Protein AF-A0A0G9H2M5-F1 (afdb_monomer_lite)

Organism: NCBI:txid1440762

Structure (mmCIF, N/CA/C/O backbone):
data_AF-A0A0G9H2M5-F1
#
_entry.id   AF-A0A0G9H2M5-F1
#
loop_
_atom_site.group_PDB
_atom_site.id
_atom_site.type_symbol
_atom_site.label_atom_id
_atom_site.label_alt_id
_atom_site.label_comp_id
_atom_site.label_asym_id
_atom_site.label_entity_id
_atom_site.label_seq_id
_atom_site.pdbx_PDB_ins_code
_atom_site.Cartn_x
_atom_site.Cartn_y
_atom_site.Cartn_z
_atom_site.occupancy
_atom_site.B_iso_or_equiv
_atom_site.auth_seq_id
_atom_site.auth_comp_id
_atom_site.auth_asym_id
_atom_site.auth_atom_id
_atom_site.pdbx_PDB_model_num
ATOM 1 N N . MET A 1 1 ? 2.509 -12.734 -0.613 1.00 55.75 1 MET A N 1
ATOM 2 C CA . MET A 1 1 ? 2.314 -11.968 0.635 1.00 55.75 1 MET A CA 1
ATOM 3 C C . MET A 1 1 ? 1.382 -12.796 1.493 1.00 55.75 1 MET A C 1
ATOM 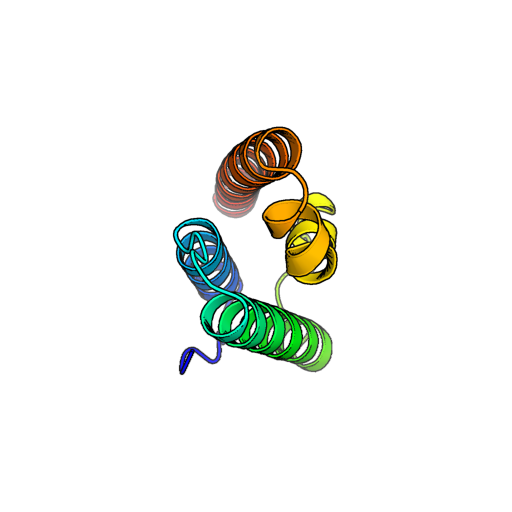5 O O . MET A 1 1 ? 0.237 -12.967 1.100 1.00 55.75 1 MET A O 1
ATOM 9 N N . ASP A 1 2 ? 1.898 -13.369 2.578 1.00 62.56 2 ASP A N 1
ATOM 10 C CA . ASP A 1 2 ? 1.157 -14.315 3.430 1.00 62.56 2 ASP A CA 1
ATOM 11 C C . ASP A 1 2 ? 0.466 -13.638 4.623 1.00 62.56 2 ASP A C 1
ATOM 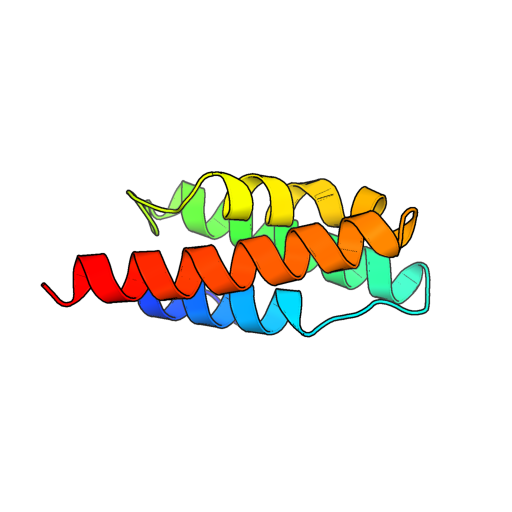13 O O . ASP A 1 2 ? -0.115 -14.299 5.481 1.00 62.56 2 ASP A O 1
ATOM 17 N N . VAL A 1 3 ? 0.497 -12.304 4.680 1.00 65.25 3 VAL A N 1
ATOM 18 C CA . VAL A 1 3 ? -0.111 -11.531 5.762 1.00 65.25 3 VAL A CA 1
ATOM 19 C C . VAL A 1 3 ? -1.592 -11.313 5.456 1.00 65.25 3 VAL A C 1
ATOM 21 O O . VAL A 1 3 ? -1.948 -10.596 4.523 1.00 65.25 3 VAL A O 1
ATOM 24 N N . LYS A 1 4 ? -2.462 -11.934 6.259 1.00 87.31 4 LYS A N 1
ATOM 25 C CA . LYS A 1 4 ? -3.905 -11.656 6.308 1.00 87.31 4 LYS A CA 1
ATOM 26 C C . LYS A 1 4 ? -4.186 -10.761 7.516 1.00 87.31 4 LYS A C 1
ATOM 28 O O . LYS A 1 4 ? -4.388 -11.302 8.608 1.00 87.31 4 LYS A O 1
ATOM 33 N N . PRO A 1 5 ? -4.155 -9.426 7.367 1.00 93.00 5 PRO A N 1
ATOM 34 C CA . PRO A 1 5 ? -4.309 -8.530 8.504 1.00 93.00 5 PRO A CA 1
ATOM 35 C C . PRO A 1 5 ? -5.670 -8.736 9.176 1.00 93.00 5 PRO A C 1
ATOM 37 O O . PRO A 1 5 ? -6.680 -8.922 8.512 1.00 93.00 5 PRO A O 1
ATOM 40 N N . GLN A 1 6 ? -5.691 -8.729 10.500 1.00 94.62 6 GLN A N 1
ATOM 41 C CA . GLN A 1 6 ? -6.879 -8.878 11.346 1.00 94.62 6 GLN A CA 1
ATOM 42 C C . GLN A 1 6 ? -7.246 -7.567 12.049 1.00 94.62 6 GLN A C 1
ATOM 44 O O . GLN A 1 6 ? -8.312 -7.457 12.643 1.00 94.62 6 GLN A O 1
ATOM 49 N N . THR A 1 7 ? -6.356 -6.575 12.008 1.00 94.25 7 THR A N 1
ATOM 50 C CA . THR A 1 7 ? -6.539 -5.274 12.655 1.00 94.25 7 THR A CA 1
ATOM 51 C C . THR A 1 7 ? -6.129 -4.148 11.718 1.00 94.25 7 THR A C 1
ATOM 53 O O . THR A 1 7 ? -5.336 -4.348 10.793 1.00 94.25 7 THR A O 1
ATOM 56 N N . THR A 1 8 ? -6.613 -2.936 11.984 1.00 93.75 8 THR A N 1
ATOM 57 C CA . THR A 1 8 ? -6.227 -1.745 11.219 1.00 93.75 8 THR A CA 1
ATOM 58 C C . THR A 1 8 ? -4.722 -1.466 11.280 1.00 93.75 8 THR A C 1
ATOM 60 O O . THR A 1 8 ? -4.104 -1.147 10.267 1.00 93.75 8 THR A O 1
ATOM 63 N N . SER A 1 9 ? -4.089 -1.687 12.436 1.00 94.19 9 SER A N 1
ATOM 64 C CA . SER A 1 9 ? -2.631 -1.572 12.576 1.00 94.19 9 SER A CA 1
ATOM 65 C C . SER A 1 9 ? -1.883 -2.554 11.659 1.00 94.19 9 SER A C 1
ATOM 67 O O . SER A 1 9 ? -0.930 -2.174 10.977 1.00 94.19 9 SER A O 1
ATOM 69 N N . GLN A 1 10 ? -2.370 -3.795 11.540 1.00 95.44 10 GLN A N 1
ATOM 70 C CA . GLN A 1 10 ? -1.803 -4.771 10.605 1.00 95.44 10 GLN A CA 1
ATOM 71 C C . GLN A 1 10 ? -2.054 -4.397 9.138 1.00 95.44 10 GLN A C 1
ATOM 73 O O . GLN A 1 10 ? -1.196 -4.657 8.296 1.00 95.44 10 GLN A O 1
ATOM 78 N N . VAL A 1 11 ? -3.183 -3.753 8.819 1.00 95.81 11 VAL A N 1
ATOM 79 C CA . VAL A 1 11 ? -3.419 -3.183 7.480 1.00 95.81 11 VAL A CA 1
ATOM 80 C C . VAL A 1 11 ? -2.367 -2.120 7.159 1.00 95.81 11 VAL A C 1
ATOM 82 O O . VAL A 1 11 ? -1.749 -2.185 6.097 1.00 95.81 11 VAL A O 1
ATOM 85 N N . ARG A 1 12 ? -2.094 -1.188 8.082 1.00 95.81 12 ARG A N 1
ATOM 86 C CA . ARG A 1 12 ? -1.039 -0.176 7.898 1.00 95.81 12 ARG A CA 1
ATOM 87 C C . ARG 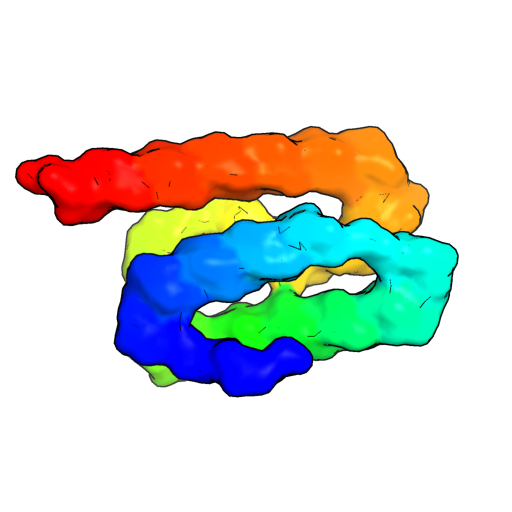A 1 12 ? 0.335 -0.812 7.697 1.00 95.81 12 ARG A C 1
ATOM 89 O O . ARG A 1 12 ? 1.064 -0.398 6.800 1.00 95.81 12 ARG A O 1
ATOM 96 N N . ALA A 1 13 ? 0.684 -1.825 8.490 1.00 95.94 13 ALA A N 1
ATOM 97 C CA . ALA A 1 13 ? 1.945 -2.550 8.334 1.00 95.94 13 ALA A CA 1
ATOM 98 C C . ALA A 1 13 ? 2.059 -3.204 6.945 1.00 95.94 13 ALA A C 1
ATOM 100 O O . ALA A 1 13 ? 3.051 -2.994 6.250 1.00 95.94 13 ALA A O 1
ATOM 101 N N . ALA A 1 14 ? 1.010 -3.897 6.491 1.00 96.38 14 ALA A N 1
ATOM 102 C CA . ALA A 1 14 ? 0.982 -4.522 5.169 1.00 96.38 14 ALA A CA 1
ATOM 103 C C . ALA A 1 14 ? 1.091 -3.497 4.022 1.00 96.38 14 ALA A C 1
ATOM 105 O O . ALA A 1 14 ? 1.762 -3.749 3.020 1.00 96.38 14 ALA A O 1
ATOM 106 N N . LEU A 1 15 ? 0.475 -2.318 4.168 1.00 96.94 15 LEU A N 1
ATOM 107 C CA . LEU A 1 15 ? 0.611 -1.220 3.206 1.00 96.94 15 LEU A CA 1
ATOM 108 C C . LEU A 1 15 ? 2.044 -0.676 3.156 1.00 96.94 15 LEU A C 1
ATOM 110 O O . LEU A 1 15 ? 2.566 -0.465 2.063 1.00 96.94 15 LEU A O 1
ATOM 114 N N . ARG A 1 16 ? 2.709 -0.510 4.308 1.00 97.25 16 ARG A N 1
ATOM 115 C CA . ARG A 1 16 ? 4.125 -0.103 4.367 1.00 97.25 16 ARG A CA 1
ATOM 116 C C . ARG A 1 16 ? 5.046 -1.154 3.737 1.00 97.25 16 ARG A C 1
ATOM 118 O O . ARG A 1 16 ? 5.946 -0.804 2.979 1.00 97.25 16 ARG A O 1
ATOM 125 N N . GLU A 1 17 ? 4.791 -2.439 3.973 1.00 95.81 17 GLU A N 1
ATOM 126 C CA . GLU A 1 17 ? 5.536 -3.528 3.327 1.00 95.81 17 GLU A CA 1
ATOM 127 C C . GLU A 1 17 ? 5.353 -3.543 1.805 1.00 95.81 17 GLU A C 1
ATOM 129 O O . GLU A 1 17 ? 6.308 -3.791 1.069 1.00 95.81 17 GLU A O 1
ATOM 134 N N . LEU A 1 18 ? 4.141 -3.277 1.310 1.00 95.31 18 LEU A N 1
ATOM 135 C CA . LEU A 1 18 ? 3.896 -3.117 -0.124 1.00 95.31 18 LEU A CA 1
ATOM 136 C C . LEU A 1 18 ? 4.611 -1.891 -0.696 1.00 95.31 18 LEU A C 1
ATOM 138 O O . LEU A 1 18 ? 5.189 -1.988 -1.773 1.00 95.31 18 LEU A O 1
ATOM 142 N N . ALA A 1 19 ? 4.586 -0.763 0.014 1.00 95.50 19 ALA A N 1
ATOM 143 C CA . ALA A 1 19 ? 5.256 0.479 -0.371 1.00 95.50 19 ALA A CA 1
ATOM 144 C C . ALA A 1 19 ? 6.778 0.320 -0.502 1.00 95.50 19 ALA A C 1
ATOM 146 O O . ALA A 1 19 ? 7.397 0.939 -1.365 1.00 95.50 19 ALA A O 1
ATOM 147 N N . ALA A 1 20 ? 7.380 -0.556 0.305 1.00 94.94 20 ALA A N 1
ATOM 148 C CA . ALA A 1 20 ? 8.801 -0.875 0.216 1.00 94.94 20 ALA A CA 1
ATOM 149 C C . ALA A 1 20 ? 9.171 -1.695 -1.038 1.00 94.94 20 ALA A C 1
ATOM 151 O O . ALA A 1 20 ? 10.347 -1.770 -1.397 1.00 94.94 20 ALA A O 1
ATOM 152 N N . LYS A 1 21 ? 8.198 -2.316 -1.722 1.00 92.56 21 LYS A N 1
ATOM 153 C CA . LYS A 1 21 ? 8.454 -3.136 -2.914 1.00 92.56 21 LYS A CA 1
ATOM 154 C C . LYS A 1 21 ? 8.516 -2.266 -4.163 1.00 92.56 21 LYS A C 1
ATOM 156 O O . LYS A 1 21 ? 7.513 -1.700 -4.591 1.00 92.56 21 LYS A O 1
ATOM 161 N N . ARG A 1 22 ? 9.689 -2.235 -4.796 1.00 88.69 22 ARG A N 1
ATOM 162 C CA . ARG A 1 22 ? 9.903 -1.627 -6.115 1.00 88.69 22 ARG A CA 1
ATOM 163 C C . ARG A 1 22 ? 10.139 -2.736 -7.140 1.00 88.69 22 ARG A C 1
ATOM 165 O O . ARG A 1 22 ? 11.258 -3.240 -7.193 1.00 88.69 22 ARG A O 1
ATOM 172 N N . PRO A 1 23 ? 9.111 -3.159 -7.898 1.00 92.38 23 PRO A N 1
ATOM 173 C CA . PRO A 1 23 ? 9.283 -4.226 -8.874 1.00 92.38 23 PRO A CA 1
ATOM 174 C C . PRO A 1 23 ? 10.243 -3.779 -9.984 1.00 92.38 23 PRO A C 1
ATOM 176 O O . PRO A 1 23 ? 10.047 -2.724 -10.585 1.00 92.38 23 PRO A O 1
ATOM 179 N N . ALA A 1 24 ? 11.268 -4.583 -10.257 1.00 92.62 24 ALA A N 1
ATOM 180 C CA . ALA A 1 24 ? 12.245 -4.358 -11.325 1.00 92.62 24 ALA A CA 1
ATOM 181 C C . ALA A 1 24 ? 11.886 -5.106 -12.621 1.00 92.62 24 ALA A C 1
ATOM 183 O O . ALA A 1 24 ? 12.454 -4.842 -13.680 1.00 92.62 24 ALA A O 1
ATOM 184 N N . SER A 1 25 ? 10.921 -6.025 -12.556 1.00 95.75 25 SER A N 1
ATOM 185 C CA . SER A 1 25 ? 10.466 -6.842 -13.680 1.00 95.75 25 SER A CA 1
ATOM 186 C C . SER A 1 25 ? 8.940 -6.929 -13.741 1.00 95.75 25 SER A C 1
ATOM 188 O O . SER A 1 25 ? 8.238 -6.638 -12.770 1.00 95.75 25 SER A O 1
ATOM 190 N N . VAL A 1 26 ? 8.422 -7.360 -14.892 1.00 95.19 26 VAL A N 1
ATOM 191 C CA . VAL A 1 26 ? 6.983 -7.596 -15.092 1.00 95.19 26 VAL A CA 1
ATOM 192 C C . VAL A 1 26 ? 6.470 -8.718 -14.182 1.00 95.19 26 VAL A C 1
ATOM 194 O O . VAL A 1 26 ? 5.364 -8.617 -13.655 1.00 95.19 26 VAL A O 1
ATOM 197 N N . ASP A 1 27 ? 7.282 -9.746 -13.929 1.00 96.44 27 ASP A N 1
ATOM 198 C CA . ASP A 1 27 ? 6.918 -10.844 -13.027 1.00 96.44 27 ASP A CA 1
ATOM 199 C C . ASP A 1 27 ? 6.808 -10.365 -11.5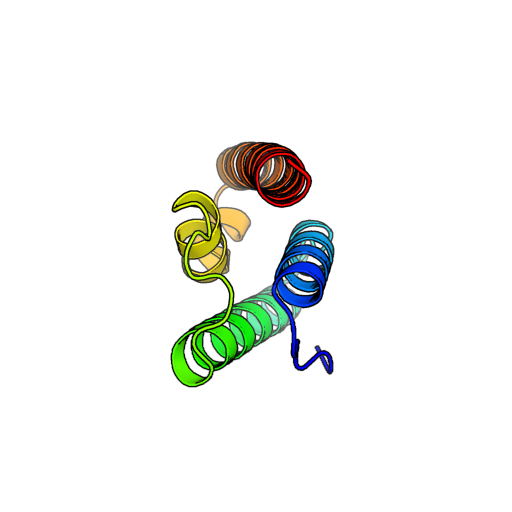72 1.00 96.44 27 ASP A C 1
ATOM 201 O O . ASP A 1 27 ? 5.856 -10.696 -10.858 1.00 96.44 27 ASP A O 1
ATOM 205 N N . GLU A 1 28 ? 7.744 -9.519 -11.133 1.00 95.31 28 GLU A N 1
ATOM 206 C CA . GLU A 1 28 ? 7.672 -8.881 -9.816 1.00 95.31 28 GLU A CA 1
ATOM 207 C C . GLU A 1 28 ? 6.478 -7.930 -9.711 1.00 95.31 28 GLU A C 1
ATOM 209 O O . GLU A 1 28 ? 5.788 -7.922 -8.687 1.00 95.31 28 GLU A O 1
ATOM 214 N N . LEU A 1 29 ? 6.184 -7.167 -10.771 1.00 96.31 29 LEU A N 1
ATOM 215 C CA . LEU A 1 29 ? 4.992 -6.325 -10.834 1.00 96.31 29 LEU A CA 1
ATOM 216 C C . LEU A 1 29 ? 3.723 -7.164 -10.664 1.00 96.31 29 LEU A C 1
ATOM 218 O O . LEU A 1 29 ? 2.875 -6.814 -9.844 1.00 96.31 29 LEU A O 1
ATOM 222 N N . ALA A 1 30 ? 3.604 -8.283 -11.381 1.00 96.00 30 ALA A N 1
ATOM 223 C CA . ALA A 1 30 ? 2.453 -9.174 -11.274 1.00 96.00 30 ALA A CA 1
ATOM 224 C C . ALA A 1 30 ? 2.279 -9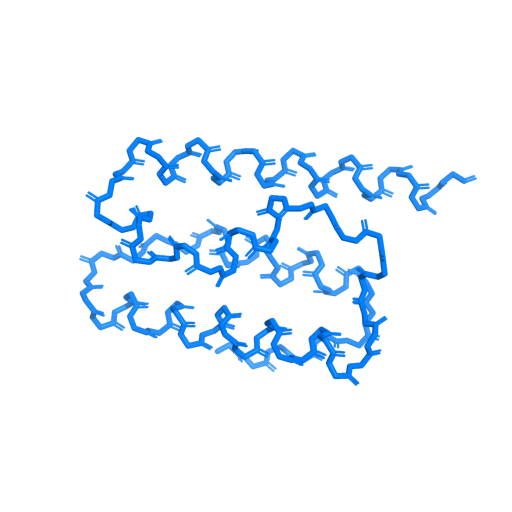.701 -9.838 1.00 96.00 30 ALA A C 1
ATOM 226 O O . ALA A 1 30 ? 1.157 -9.785 -9.326 1.00 96.00 30 ALA A O 1
ATOM 227 N N . HIS A 1 31 ? 3.382 -9.996 -9.141 1.00 94.50 31 HIS A N 1
ATOM 228 C CA . HIS A 1 31 ? 3.338 -10.377 -7.730 1.00 94.50 31 HIS A CA 1
ATOM 229 C C . HIS A 1 31 ? 2.845 -9.235 -6.827 1.00 94.50 31 HIS A C 1
ATOM 231 O O . HIS A 1 31 ? 2.019 -9.468 -5.938 1.00 94.50 31 HIS A O 1
ATOM 237 N N . VAL A 1 32 ? 3.322 -8.005 -7.049 1.00 95.25 32 VAL A N 1
ATOM 238 C CA . VAL A 1 32 ? 2.880 -6.816 -6.302 1.00 95.25 32 VAL A CA 1
ATOM 239 C C . VAL A 1 32 ? 1.396 -6.547 -6.548 1.00 95.25 32 VAL A C 1
ATOM 241 O O . VAL A 1 32 ? 0.648 -6.446 -5.580 1.00 95.25 32 VAL A O 1
ATOM 244 N N . GLN A 1 33 ? 0.947 -6.535 -7.805 1.00 95.75 33 GLN A N 1
ATOM 245 C CA . GLN A 1 33 ? -0.460 -6.353 -8.181 1.00 95.75 33 GLN A CA 1
ATOM 246 C C . GLN A 1 33 ? -1.370 -7.380 -7.512 1.00 95.75 33 GLN A C 1
ATOM 248 O O . GLN A 1 33 ? -2.387 -7.024 -6.916 1.00 95.75 33 GLN A O 1
ATOM 253 N N . ARG A 1 34 ? -0.988 -8.662 -7.561 1.00 95.44 34 ARG A N 1
ATOM 254 C CA . ARG A 1 34 ? -1.738 -9.727 -6.891 1.00 95.44 34 ARG A CA 1
ATOM 255 C C . ARG A 1 34 ? -1.803 -9.495 -5.383 1.00 95.44 34 ARG A C 1
ATOM 257 O O . ARG A 1 34 ? -2.864 -9.668 -4.791 1.00 95.44 34 ARG A O 1
ATOM 264 N N . GLY A 1 35 ? -0.690 -9.101 -4.765 1.00 94.94 35 GLY A N 1
ATOM 265 C CA . GLY A 1 35 ? -0.637 -8.757 -3.345 1.00 94.94 35 GLY A CA 1
ATOM 266 C C . GLY A 1 35 ? -1.563 -7.594 -2.985 1.00 94.94 35 GLY A C 1
ATOM 267 O O . GLY A 1 35 ? -2.339 -7.708 -2.039 1.00 94.94 35 GLY A O 1
ATOM 268 N N . SER A 1 36 ? -1.529 -6.513 -3.764 1.00 96.31 36 SER A N 1
ATOM 269 C CA . SER A 1 36 ? -2.386 -5.341 -3.578 1.00 96.31 36 SER A CA 1
ATOM 270 C C . SER A 1 36 ? -3.871 -5.676 -3.740 1.00 96.31 36 SER A C 1
ATOM 272 O O . SER A 1 36 ? -4.680 -5.278 -2.904 1.00 96.31 36 SER A O 1
ATOM 274 N N . LEU A 1 37 ? -4.230 -6.472 -4.753 1.00 95.94 37 LEU A N 1
ATOM 275 C CA . LEU A 1 37 ? -5.605 -6.926 -4.965 1.00 95.94 37 LEU A CA 1
ATOM 276 C C . LEU A 1 37 ? -6.108 -7.780 -3.796 1.00 95.94 37 LEU A C 1
ATOM 278 O O . LEU A 1 37 ? -7.197 -7.537 -3.279 1.00 95.94 37 LEU A O 1
ATOM 282 N N . LEU A 1 38 ? -5.322 -8.769 -3.362 1.00 95.69 38 LEU A N 1
ATOM 283 C CA . LEU A 1 38 ? -5.704 -9.641 -2.250 1.00 95.69 38 LEU A CA 1
ATOM 284 C C . LEU A 1 38 ? -5.877 -8.852 -0.950 1.00 95.69 38 LEU A C 1
ATOM 286 O O . LEU A 1 38 ? -6.854 -9.071 -0.237 1.00 95.69 38 LEU A O 1
ATOM 290 N N . LEU A 1 39 ? -4.975 -7.908 -0.669 1.00 95.75 39 LEU A N 1
ATOM 291 C CA . LEU A 1 39 ? -5.085 -7.041 0.499 1.00 95.75 39 LEU A CA 1
ATOM 292 C C . LEU A 1 39 ? -6.346 -6.170 0.427 1.00 95.75 39 LEU A C 1
ATOM 294 O O . LEU A 1 39 ? -7.109 -6.132 1.388 1.00 95.75 39 LEU A O 1
ATOM 298 N N . ARG A 1 40 ? -6.618 -5.539 -0.722 1.00 95.56 40 ARG A N 1
ATOM 299 C CA . ARG A 1 40 ? -7.831 -4.738 -0.944 1.00 95.56 40 ARG A CA 1
ATOM 300 C C . ARG A 1 40 ? -9.104 -5.543 -0.670 1.00 95.56 40 ARG A C 1
ATOM 302 O O . ARG A 1 40 ? -9.950 -5.097 0.100 1.00 95.56 40 ARG A O 1
ATOM 309 N N . LEU A 1 41 ? -9.228 -6.726 -1.273 1.00 95.00 41 LEU A N 1
ATOM 310 C CA . LEU A 1 41 ? -10.396 -7.597 -1.098 1.00 95.00 41 LEU A CA 1
ATOM 311 C C . LEU A 1 41 ? -10.555 -8.050 0.359 1.00 95.00 41 LEU A C 1
ATOM 313 O O . LEU A 1 41 ? -11.668 -8.115 0.882 1.00 95.00 41 LEU A O 1
ATOM 317 N N . HIS A 1 42 ? -9.443 -8.346 1.031 1.00 95.12 42 HIS A N 1
ATOM 318 C CA . HIS A 1 42 ? -9.445 -8.744 2.435 1.00 95.12 42 HIS A CA 1
ATOM 319 C C . HIS A 1 42 ? -9.933 -7.614 3.351 1.00 95.12 42 HIS A C 1
ATOM 321 O O . HIS A 1 42 ? -10.816 -7.838 4.175 1.00 95.12 42 HIS A O 1
ATOM 327 N N . ILE A 1 43 ? -9.428 -6.392 3.153 1.00 95.00 43 ILE A N 1
ATOM 328 C CA . ILE A 1 43 ? -9.856 -5.191 3.888 1.00 95.00 43 ILE A CA 1
ATOM 329 C C . ILE A 1 43 ? -11.365 -4.973 3.718 1.00 95.00 43 ILE A C 1
ATOM 331 O O . ILE A 1 43 ? -12.082 -4.838 4.708 1.00 95.00 43 ILE A O 1
ATOM 335 N N . GLN A 1 44 ? -11.856 -5.011 2.475 1.00 93.81 44 GLN A N 1
ATOM 336 C CA . GLN A 1 44 ? -13.272 -4.796 2.164 1.00 93.81 44 GLN A CA 1
ATOM 337 C C . GLN A 1 44 ? -14.186 -5.869 2.766 1.00 93.81 44 GLN A C 1
ATOM 339 O O . GLN A 1 44 ? -15.243 -5.546 3.297 1.00 93.81 44 GLN A O 1
ATOM 344 N N . SER A 1 45 ? -13.788 -7.142 2.701 1.00 94.31 45 SER A N 1
ATOM 345 C CA . SER A 1 45 ? -14.606 -8.255 3.207 1.00 94.31 45 SER A CA 1
ATOM 346 C C . SER A 1 45 ? -14.714 -8.297 4.731 1.00 94.31 45 SER A C 1
ATOM 348 O O . SER A 1 45 ? -15.708 -8.797 5.247 1.00 94.31 45 SER A O 1
ATOM 350 N N . HIS A 1 46 ? -13.719 -7.769 5.444 1.00 93.38 46 HIS A N 1
ATOM 351 C CA . HIS A 1 46 ? -13.670 -7.804 6.908 1.00 93.38 46 HIS A CA 1
ATOM 352 C C . HIS A 1 46 ? -13.952 -6.443 7.555 1.00 93.38 46 HIS A C 1
ATOM 354 O O . HIS A 1 46 ? -13.880 -6.331 8.775 1.00 93.38 46 HIS A O 1
ATOM 360 N N . GLY A 1 47 ? -14.258 -5.408 6.763 1.00 91.06 47 GLY A N 1
ATOM 361 C CA . GLY A 1 47 ? -14.508 -4.058 7.277 1.00 91.06 47 GLY A CA 1
ATOM 362 C C . GLY A 1 47 ? -13.312 -3.473 8.032 1.00 91.06 47 GLY A C 1
ATOM 363 O O . GLY A 1 47 ? -13.491 -2.720 8.984 1.00 91.06 47 GLY A O 1
ATOM 364 N N . LEU A 1 48 ? -12.089 -3.852 7.650 1.00 91.75 48 LEU A N 1
ATOM 365 C CA . LEU A 1 48 ? -10.879 -3.291 8.243 1.00 91.75 48 LEU A CA 1
ATOM 366 C C . LEU A 1 48 ? -10.613 -1.911 7.643 1.00 91.75 48 LEU A C 1
ATOM 368 O O . LEU A 1 48 ? -10.939 -1.659 6.486 1.00 91.75 48 LEU A O 1
ATOM 372 N N . GLY A 1 49 ? -9.984 -1.020 8.408 1.00 85.06 49 GLY A N 1
ATOM 373 C CA . GLY A 1 49 ? -9.619 0.298 7.893 1.00 85.06 49 GLY A CA 1
ATOM 374 C C . GLY A 1 49 ? -10.817 1.167 7.508 1.00 85.06 49 GLY A C 1
ATOM 375 O O . GLY A 1 49 ? -10.796 1.798 6.457 1.00 85.06 49 GLY A O 1
ATOM 376 N N . THR A 1 50 ? -11.851 1.208 8.353 1.00 84.69 50 THR A N 1
ATOM 377 C CA . THR A 1 50 ? -13.067 2.025 8.167 1.00 84.69 50 THR A CA 1
ATOM 378 C C . THR A 1 50 ? -12.769 3.495 7.845 1.00 84.69 50 THR A C 1
ATOM 380 O O . THR A 1 50 ? -13.518 4.120 7.102 1.00 84.69 50 THR A O 1
ATOM 383 N N . GLU A 1 51 ? -11.649 4.025 8.340 1.00 88.38 51 GLU A N 1
ATOM 384 C CA . GLU A 1 51 ? -11.182 5.400 8.101 1.00 88.38 51 GLU A CA 1
ATOM 385 C C . GLU A 1 51 ? -9.905 5.450 7.248 1.00 88.38 51 GLU A C 1
ATOM 387 O O . GLU A 1 51 ? -9.113 6.386 7.328 1.00 88.38 51 GLU A O 1
ATOM 392 N N . MET A 1 52 ? -9.665 4.414 6.440 1.00 93.94 52 MET A N 1
ATOM 393 C CA . MET A 1 52 ? -8.455 4.334 5.634 1.00 93.94 52 MET A CA 1
ATOM 394 C C . MET A 1 52 ? -8.406 5.491 4.622 1.00 93.94 52 MET A C 1
ATOM 396 O O . MET A 1 52 ? -9.367 5.683 3.867 1.00 93.94 52 MET A O 1
ATOM 400 N N . PRO A 1 53 ? -7.286 6.237 4.554 1.00 95.94 53 PRO A N 1
ATOM 401 C CA . PRO A 1 53 ? -7.170 7.388 3.670 1.00 95.94 53 PRO A CA 1
ATOM 402 C C . PRO A 1 53 ? -7.289 6.983 2.197 1.00 95.94 53 PRO A C 1
ATOM 404 O O . PRO A 1 53 ? -6.793 5.936 1.779 1.00 95.94 53 PRO A O 1
ATOM 407 N N . GLU A 1 54 ? -7.899 7.854 1.389 1.00 96.12 54 GLU A N 1
ATOM 408 C CA . GLU A 1 54 ? -8.208 7.580 -0.022 1.00 96.12 54 GLU A CA 1
ATOM 409 C C . GLU A 1 54 ? -6.974 7.167 -0.840 1.00 96.12 54 GLU A C 1
ATOM 411 O O . GLU A 1 54 ? -7.022 6.235 -1.643 1.00 96.12 54 GLU A O 1
ATOM 416 N N . ILE A 1 55 ? -5.828 7.795 -0.566 1.00 97.06 55 ILE A N 1
ATOM 417 C CA . ILE A 1 55 ? -4.556 7.486 -1.226 1.00 97.06 55 ILE A CA 1
ATOM 418 C C . ILE A 1 55 ? -4.118 6.025 -1.052 1.00 97.06 55 ILE A C 1
ATOM 420 O O . ILE A 1 55 ? -3.449 5.491 -1.932 1.00 97.06 55 ILE A O 1
ATOM 424 N N . ALA A 1 56 ? -4.516 5.341 0.027 1.00 97.31 56 ALA A N 1
ATOM 425 C CA . ALA A 1 56 ? -4.229 3.919 0.200 1.00 97.31 56 ALA A CA 1
ATOM 426 C C . ALA A 1 56 ? -5.045 3.046 -0.765 1.00 97.31 56 ALA A C 1
ATOM 428 O O . ALA A 1 56 ? -4.522 2.060 -1.286 1.00 97.31 56 ALA A O 1
ATOM 429 N N . TRP A 1 57 ? -6.290 3.424 -1.074 1.00 96.81 57 TRP A N 1
ATOM 430 C CA . TRP A 1 57 ? -7.101 2.732 -2.081 1.00 96.81 57 TRP A CA 1
ATOM 431 C C . TRP A 1 57 ? -6.538 2.913 -3.491 1.00 96.81 57 TRP A C 1
ATOM 433 O O . TRP A 1 57 ? -6.446 1.935 -4.244 1.00 96.81 57 TRP A O 1
ATOM 443 N N . HIS A 1 58 ? -6.111 4.135 -3.819 1.00 96.88 58 HIS A N 1
ATOM 444 C CA . HIS A 1 58 ? -5.409 4.435 -5.072 1.00 96.88 58 HIS A CA 1
ATOM 445 C C . HIS A 1 58 ? -4.105 3.645 -5.157 1.00 96.88 58 HIS A C 1
ATOM 447 O O . HIS A 1 58 ? -3.876 2.905 -6.110 1.00 96.88 58 HIS A O 1
ATOM 453 N N . PHE A 1 59 ? -3.306 3.646 -4.089 1.00 97.56 59 PHE A N 1
ATOM 454 C CA . PHE A 1 59 ? -2.073 2.870 -4.041 1.00 97.56 59 PHE A CA 1
ATOM 455 C C . PHE A 1 59 ? -2.305 1.363 -4.267 1.00 97.56 59 PHE A C 1
ATOM 457 O O . PHE A 1 59 ? -1.551 0.714 -4.994 1.00 97.56 59 PHE A O 1
ATOM 464 N N . LEU A 1 60 ? -3.356 0.772 -3.699 1.00 96.81 60 LEU A N 1
ATOM 465 C CA . LEU A 1 60 ? -3.672 -0.642 -3.939 1.00 96.81 60 LEU A CA 1
ATOM 466 C C . LEU A 1 60 ? -4.130 -0.935 -5.378 1.00 96.81 60 LEU A C 1
ATOM 468 O O . LEU A 1 60 ? -4.075 -2.088 -5.803 1.00 96.81 60 LEU A O 1
ATOM 472 N N . SER A 1 61 ? -4.573 0.077 -6.120 1.00 96.50 61 SER A N 1
ATOM 473 C CA . SER A 1 61 ? -5.102 -0.074 -7.480 1.00 96.50 61 SER A CA 1
ATOM 474 C C . SER A 1 61 ? -4.055 0.233 -8.556 1.00 96.50 61 SER A C 1
ATOM 476 O O . SER A 1 61 ? -4.019 -0.446 -9.576 1.00 96.50 61 SER A O 1
ATOM 478 N N . ASP A 1 62 ? -3.144 1.168 -8.288 1.00 96.50 62 ASP A N 1
ATOM 479 C CA . ASP A 1 62 ? -2.295 1.800 -9.309 1.00 96.50 62 ASP A CA 1
ATOM 480 C C . ASP A 1 62 ? -0.897 1.173 -9.450 1.00 96.50 62 ASP A C 1
ATOM 482 O O . ASP A 1 62 ? 0.061 1.835 -9.857 1.00 96.50 62 ASP A O 1
ATOM 486 N N . ALA A 1 63 ? -0.721 -0.097 -9.074 1.00 94.81 63 ALA A N 1
ATOM 487 C CA . ALA A 1 63 ? 0.600 -0.737 -9.095 1.00 94.81 63 ALA A CA 1
ATOM 488 C C . ALA A 1 63 ? 1.239 -0.758 -10.501 1.00 94.81 63 ALA A C 1
ATOM 490 O O . ALA A 1 63 ? 2.451 -0.590 -10.629 1.00 94.81 63 ALA A O 1
ATOM 491 N N . ASP A 1 64 ? 0.438 -0.903 -11.558 1.00 96.06 64 ASP A N 1
ATOM 492 C CA . ASP A 1 64 ? 0.886 -0.807 -12.953 1.00 96.06 64 ASP A CA 1
ATOM 493 C C . ASP A 1 64 ? 1.253 0.623 -13.368 1.00 96.06 64 ASP A C 1
ATOM 495 O O . ASP A 1 64 ? 2.189 0.821 -14.144 1.00 96.06 64 ASP A O 1
ATOM 499 N N . ILE A 1 65 ? 0.527 1.625 -12.870 1.00 95.94 65 ILE A N 1
ATOM 500 C CA . ILE A 1 65 ? 0.808 3.036 -13.149 1.00 95.94 65 ILE A CA 1
ATOM 501 C C . ILE A 1 65 ? 2.130 3.422 -12.484 1.00 95.94 65 ILE A C 1
ATOM 503 O O . ILE A 1 65 ? 2.998 3.988 -13.149 1.00 95.94 65 ILE A O 1
ATOM 507 N N . ARG A 1 66 ? 2.334 3.035 -11.216 1.00 95.31 66 ARG A N 1
ATOM 508 C CA . ARG A 1 66 ? 3.603 3.252 -10.499 1.00 95.31 66 ARG A CA 1
ATOM 509 C C . ARG A 1 66 ? 4.796 2.600 -11.186 1.00 95.31 66 ARG A C 1
ATOM 511 O O . ARG A 1 66 ? 5.872 3.184 -11.200 1.00 95.31 66 ARG A O 1
ATOM 518 N N . TYR A 1 67 ? 4.621 1.407 -11.755 1.00 94.69 67 TYR A N 1
ATOM 519 C CA . TYR A 1 67 ? 5.690 0.739 -12.498 1.00 94.69 67 TYR A CA 1
ATOM 520 C C . TYR A 1 67 ? 6.029 1.453 -13.811 1.00 94.69 67 TYR A C 1
ATOM 522 O O . TYR A 1 67 ? 7.198 1.580 -14.162 1.00 94.69 67 TYR A O 1
ATOM 530 N N . ARG A 1 68 ? 5.016 1.948 -14.534 1.00 96.62 68 ARG A N 1
ATOM 531 C CA . ARG A 1 68 ? 5.202 2.647 -15.817 1.00 96.62 68 ARG A CA 1
ATOM 532 C C . ARG A 1 68 ? 5.700 4.087 -15.671 1.00 96.62 68 ARG A C 1
ATOM 534 O O . ARG A 1 68 ? 6.306 4.603 -16.604 1.00 96.62 68 ARG A O 1
ATOM 541 N N . SER A 1 69 ? 5.434 4.731 -14.536 1.00 96.31 69 SER A N 1
ATOM 542 C CA . SER A 1 69 ? 5.7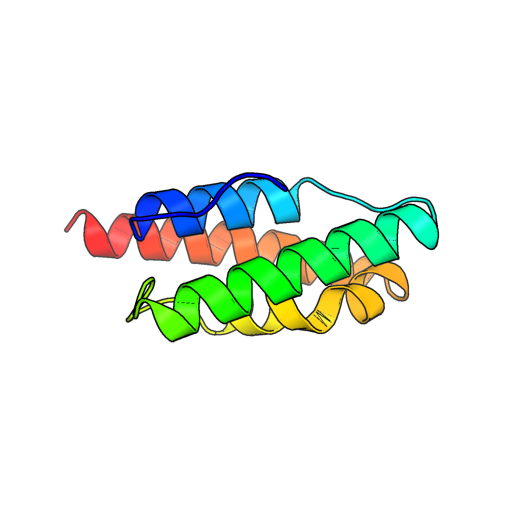98 6.122 -14.256 1.00 96.31 69 SER A CA 1
ATOM 543 C C . SER A 1 69 ? 6.552 6.217 -12.923 1.00 96.31 69 SER A C 1
ATOM 545 O O . SER A 1 69 ? 5.918 6.322 -11.870 1.00 96.31 69 SER A O 1
ATOM 547 N N . PRO A 1 70 ? 7.899 6.180 -12.944 1.00 92.06 70 PRO A N 1
ATOM 548 C CA . PRO A 1 70 ? 8.710 6.207 -11.728 1.00 92.06 70 PRO A CA 1
ATOM 549 C C . PRO A 1 70 ? 8.468 7.436 -10.844 1.00 92.06 70 PRO A C 1
ATOM 551 O O . PRO A 1 70 ? 8.324 7.281 -9.634 1.00 92.06 70 PRO A O 1
ATOM 554 N N . ASP A 1 71 ? 8.351 8.631 -11.430 1.00 95.88 71 ASP A N 1
ATOM 555 C CA . ASP A 1 71 ? 8.121 9.875 -10.677 1.00 95.88 71 ASP A CA 1
ATOM 556 C C . ASP A 1 71 ? 6.763 9.861 -9.966 1.00 95.88 71 ASP A C 1
ATOM 558 O O . ASP A 1 71 ? 6.655 10.212 -8.790 1.00 95.88 71 ASP A O 1
ATOM 562 N N . TYR A 1 72 ? 5.726 9.370 -10.653 1.00 95.12 72 TYR A N 1
ATOM 563 C CA . TYR A 1 72 ? 4.420 9.142 -10.040 1.00 95.12 72 TYR A CA 1
ATOM 564 C C . TYR A 1 72 ? 4.507 8.085 -8.934 1.00 95.12 72 TYR A C 1
ATOM 566 O O . TYR A 1 72 ? 3.933 8.258 -7.862 1.00 95.12 72 TYR A O 1
ATOM 574 N N . GLY A 1 73 ? 5.250 7.001 -9.175 1.00 94.81 73 GLY A N 1
ATOM 575 C CA . GLY A 1 73 ? 5.487 5.944 -8.199 1.00 94.81 73 GLY A CA 1
ATOM 576 C C . GLY A 1 73 ? 6.128 6.456 -6.914 1.00 94.81 73 GLY A C 1
ATOM 577 O O . GLY A 1 73 ? 5.681 6.083 -5.828 1.00 94.81 73 GLY A O 1
ATOM 578 N N . LEU A 1 74 ? 7.123 7.338 -7.026 1.00 95.56 74 LEU A N 1
ATOM 579 C CA . LEU A 1 74 ? 7.758 7.998 -5.886 1.00 95.56 74 LEU A CA 1
ATOM 580 C C . LEU A 1 74 ? 6.757 8.880 -5.134 1.00 95.56 74 LEU A C 1
ATOM 582 O O . LEU A 1 74 ? 6.523 8.640 -3.950 1.00 95.56 74 LEU A O 1
ATOM 586 N N . ALA A 1 75 ? 6.094 9.808 -5.829 1.00 96.62 75 ALA A N 1
ATOM 587 C CA . ALA A 1 75 ? 5.140 10.730 -5.214 1.00 96.62 75 ALA A CA 1
ATOM 588 C C . ALA A 1 75 ? 3.969 10.003 -4.526 1.00 96.62 75 ALA A C 1
ATOM 590 O O . ALA A 1 75 ? 3.595 10.337 -3.402 1.00 96.62 75 ALA A O 1
ATOM 591 N N . GLN A 1 76 ? 3.408 8.968 -5.162 1.00 96.75 76 GLN A N 1
ATOM 592 C CA . GLN A 1 76 ? 2.318 8.180 -4.581 1.00 96.75 76 GLN A CA 1
ATOM 593 C C . GLN A 1 76 ? 2.790 7.377 -3.360 1.00 96.75 76 GLN A C 1
ATOM 595 O O . GLN A 1 76 ? 2.041 7.239 -2.394 1.00 96.75 76 GLN A O 1
ATOM 600 N N . THR A 1 77 ? 4.025 6.865 -3.376 1.00 97.06 77 THR A N 1
ATOM 601 C CA . THR A 1 77 ? 4.601 6.132 -2.238 1.00 97.06 77 THR A CA 1
ATOM 602 C C . THR A 1 77 ? 4.842 7.059 -1.046 1.00 97.06 77 THR A C 1
ATOM 604 O O . THR A 1 77 ? 4.448 6.730 0.069 1.00 97.06 77 THR A O 1
ATOM 607 N N . GLU A 1 78 ? 5.429 8.235 -1.264 1.00 97.62 78 GLU A N 1
ATOM 608 C CA . GLU A 1 78 ? 5.655 9.236 -0.210 1.00 97.62 78 GLU A CA 1
ATOM 609 C C . GLU A 1 78 ? 4.336 9.759 0.374 1.00 97.62 78 GLU A C 1
ATOM 611 O O . GLU A 1 78 ? 4.177 9.848 1.598 1.00 97.62 78 GLU A O 1
ATOM 616 N N . GLY A 1 79 ? 3.362 10.037 -0.498 1.00 98.00 79 GLY A N 1
ATOM 617 C CA . GLY A 1 79 ? 2.018 10.441 -0.099 1.00 98.00 79 GLY A CA 1
ATOM 618 C C . GLY A 1 79 ? 1.305 9.364 0.718 1.00 98.00 79 GLY A C 1
ATOM 619 O O . GLY A 1 79 ? 0.701 9.677 1.744 1.00 98.00 79 GLY A O 1
ATOM 620 N N . LEU A 1 80 ? 1.415 8.091 0.313 1.00 98.31 80 LEU A N 1
ATOM 621 C CA . LEU A 1 80 ? 0.887 6.971 1.089 1.00 98.31 80 LEU A CA 1
ATOM 622 C C . LEU A 1 80 ? 1.507 6.939 2.486 1.00 98.31 80 LEU A C 1
ATOM 624 O O . LEU A 1 80 ? 0.768 6.919 3.464 1.00 98.31 80 LEU A O 1
ATOM 628 N N . LEU A 1 81 ? 2.839 6.922 2.591 1.00 98.31 81 LEU A N 1
ATOM 629 C CA . LEU A 1 81 ? 3.522 6.782 3.881 1.00 98.31 81 LEU A CA 1
ATOM 630 C C . LEU A 1 81 ? 3.129 7.907 4.846 1.00 98.31 81 LEU A C 1
ATOM 632 O O . LEU A 1 81 ? 2.758 7.630 5.985 1.00 98.31 81 LEU A O 1
ATOM 636 N N . SER A 1 82 ? 3.085 9.144 4.350 1.00 98.19 82 SER A N 1
ATOM 637 C CA . SER A 1 82 ? 2.636 10.305 5.126 1.00 98.19 82 SER A CA 1
ATOM 638 C C . SER A 1 82 ? 1.191 10.147 5.617 1.00 98.19 82 SER A C 1
ATOM 640 O O . SER A 1 82 ? 0.887 10.418 6.778 1.00 98.19 82 SER A O 1
ATOM 642 N N . ALA A 1 83 ? 0.288 9.668 4.756 1.00 97.88 83 ALA A N 1
ATOM 643 C CA . ALA A 1 83 ? -1.107 9.450 5.124 1.00 97.88 83 ALA A CA 1
ATOM 644 C C . ALA A 1 83 ? -1.280 8.320 6.153 1.00 97.88 83 ALA A C 1
ATOM 646 O O . ALA A 1 83 ? -2.137 8.423 7.028 1.00 97.88 83 ALA A O 1
ATOM 647 N N . LEU A 1 84 ? -0.469 7.258 6.084 1.00 97.12 84 LEU A N 1
ATOM 648 C CA . LEU A 1 84 ? -0.495 6.172 7.071 1.00 97.12 84 LEU A CA 1
ATOM 649 C C . LEU A 1 84 ? -0.022 6.636 8.451 1.00 97.12 84 LEU A C 1
ATOM 651 O O . LEU A 1 84 ? -0.583 6.198 9.456 1.00 97.12 84 LEU A O 1
ATOM 655 N N . ASP A 1 85 ? 0.982 7.511 8.500 1.00 96.81 85 ASP A N 1
ATOM 656 C CA . ASP A 1 85 ? 1.478 8.086 9.751 1.00 96.81 85 ASP A CA 1
ATOM 657 C C . ASP A 1 85 ? 0.432 9.012 10.385 1.00 96.81 85 ASP A C 1
ATOM 659 O O . ASP A 1 85 ? 0.144 8.891 11.575 1.00 96.81 85 ASP A O 1
ATOM 663 N N . LEU A 1 86 ? -0.202 9.879 9.587 1.00 96.44 86 LEU A N 1
ATOM 664 C CA . LEU A 1 86 ? -1.293 10.742 10.055 1.00 96.44 86 LEU A CA 1
ATOM 665 C C . LEU A 1 86 ? -2.489 9.931 10.561 1.00 96.44 86 LEU A C 1
ATOM 667 O O . LEU A 1 86 ? -3.027 10.226 11.626 1.00 96.44 86 LEU A O 1
ATOM 671 N N . TRP A 1 87 ? -2.879 8.892 9.824 1.00 94.75 87 TRP A N 1
ATOM 672 C CA . TRP A 1 87 ? -3.978 8.018 10.221 1.00 94.75 87 TRP A CA 1
ATOM 673 C C . TRP A 1 87 ? -3.688 7.302 11.545 1.00 94.75 87 TRP A C 1
ATOM 675 O O . TRP A 1 87 ? -4.547 7.240 12.420 1.00 94.75 87 TRP A O 1
ATOM 685 N N . GLN A 1 88 ? -2.457 6.818 11.738 1.00 94.31 88 GLN A N 1
ATOM 686 C CA . GLN A 1 88 ? -2.051 6.219 13.007 1.00 94.31 88 GLN A CA 1
ATOM 687 C C . GLN A 1 88 ? -2.157 7.215 14.175 1.00 94.31 88 GLN A C 1
ATOM 689 O O . GLN A 1 88 ? -2.674 6.859 15.229 1.00 94.31 88 GLN A O 1
ATOM 694 N N . GLN A 1 89 ? -1.726 8.464 13.984 1.00 93.38 89 GLN A N 1
ATOM 695 C CA . GLN A 1 89 ? -1.807 9.501 15.021 1.00 93.38 89 GLN A CA 1
ATOM 696 C C . GLN A 1 89 ? -3.246 9.882 15.391 1.00 93.38 89 GLN A C 1
ATOM 698 O O . GLN A 1 89 ? -3.480 10.344 16.505 1.00 93.38 89 GLN A O 1
ATOM 703 N N . GLN A 1 90 ? -4.195 9.749 14.463 1.00 89.50 90 GLN A N 1
ATOM 704 C CA . GLN A 1 90 ? -5.608 10.032 14.719 1.00 89.50 90 GLN A CA 1
ATOM 705 C C . GLN A 1 90 ? -6.268 8.949 15.580 1.00 89.50 90 GLN A C 1
ATOM 707 O O . GLN A 1 90 ? -7.083 9.291 16.425 1.00 89.50 90 GLN A O 1
ATOM 712 N N . GLU A 1 91 ? -5.891 7.677 15.410 1.00 83.00 91 GLU A N 1
ATOM 713 C CA . GLU A 1 91 ? -6.411 6.564 16.224 1.00 83.00 91 GLU A CA 1
ATOM 714 C C . GLU A 1 91 ? -5.850 6.531 17.654 1.00 83.00 91 GLU A C 1
ATOM 716 O O . GLU A 1 91 ? -6.485 5.989 18.553 1.00 83.00 91 GLU A O 1
ATOM 721 N N . GLU A 1 92 ? -4.643 7.061 17.868 1.00 82.19 92 GLU A N 1
ATOM 722 C CA . GLU A 1 92 ? -3.980 7.088 19.182 1.00 82.19 92 GLU A CA 1
ATOM 723 C C . GLU A 1 92 ? -4.450 8.258 20.079 1.00 82.19 92 GLU A C 1
ATOM 725 O O . GLU A 1 92 ? -3.956 8.406 21.199 1.00 82.19 92 GLU A O 1
ATOM 730 N N . ARG A 1 93 ? -5.385 9.089 19.597 1.00 69.50 93 ARG A N 1
ATOM 731 C CA . ARG A 1 93 ? -5.986 10.225 20.318 1.00 69.50 93 ARG A CA 1
ATOM 732 C C . ARG A 1 93 ? -7.345 9.875 20.908 1.00 69.50 93 ARG A C 1
ATOM 734 O O . ARG A 1 93 ? -7.601 10.354 22.035 1.00 69.50 93 ARG A O 1
#

Foldseek 3Di:
DPDLDPALVSLLVLLLVLLPDDDPDPVSLVVSLVSLVVSVVSCVVNVHPVPPDPLSVVVSHCSVVCNVDVVVVVVSSVVNNVSSVVVVVVVVD

pLDDT: mean 93.33, std 7.16, range [55.75, 98.31]

Sequence (93 aa):
MDVKPQTTSQVRAALRELAAKRPASVDELAHVQRGSLLLRLHIQSHGLGTEMPEIAWHFLSDADIRYRSPDYGLAQTEGLLSALDLWQQQEER

Secondary structure (DSSP, 8-state):
------SHHHHHHHHHHHHT----SHHHHHHHHHHHHHHHHHHHHHT--TT--HHHHHHHH-HHHHHH-HHHHHHHHHHHHHHHHHHHHHHT-

Radius of gyration: 12.72 Å; chains: 1; bounding box: 27×25×36 Å